Protein AF-K0EL84-F1 (afdb_monomer)

Foldseek 3Di:
DEEEAQADDDPVPPVVVVVVVVVVVPDDPPYHYDYHLQVLVVLVDPADPAEYEYPAPLNSVVVLCVVQVNLVPDACSSVVSLVSNLVSLLPRPYHYHYHYDQDPPDDQDPDSSSNNSNVNSVVSLVSNCVSDPWDWDADPNDTDTPD

Solvent-accessible surface area (backbone atoms only — not comparable to full-atom values): 8626 Å² total; per-residue (Å²): 78,35,40,36,33,18,57,75,88,53,92,85,40,60,69,58,51,52,51,51,50,60,51,58,74,70,52,64,89,80,47,49,76,42,81,36,76,54,56,33,62,60,51,64,41,80,85,67,95,52,43,37,38,39,47,35,51,54,48,29,48,52,53,49,32,59,77,63,70,35,64,84,49,66,89,67,77,55,41,70,61,52,50,47,36,48,53,23,59,63,68,42,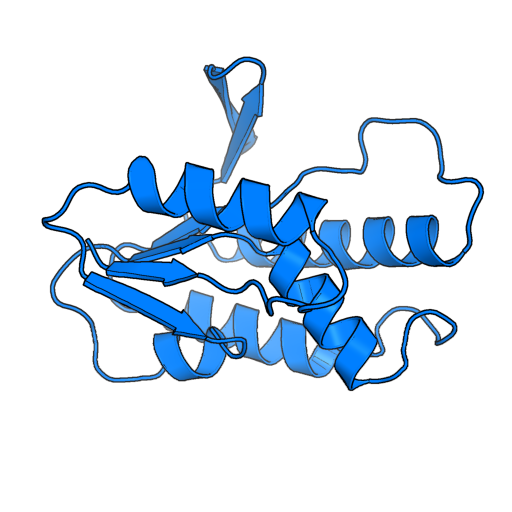93,54,58,73,44,78,42,65,79,86,73,73,92,58,80,82,54,93,46,66,50,52,44,48,49,41,53,53,52,52,52,49,51,52,53,46,43,71,62,41,92,60,38,68,50,70,56,98,86,43,78,43,80,77,82

Nearest PDB structures (foldseek):
  1c9k-assembly1_A  TM=8.591E-01  e=1.422E-11  Salmonella enterica subsp. enterica serovar Typhimurium
  8ykc-assembly1_B  TM=9.120E-01  e=5.690E-11  Methylocapsa palsarum
  1cbu-assembly1_C  TM=7.560E-01  e=3.513E-11  Salmonella enterica subsp. enterica serovar Typhimurium
  8yk8-assembly1_A  TM=8.857E-01  e=1.666E-09  Methylocapsa palsarum
  8yep-assembly1_C-2  TM=7.186E-01  e=1.309E-09  Methylocapsa palsarum

pLDDT: mean 96.24, std 2.75, range [83.75, 98.75]

Structure (mmCIF, N/CA/C/O backbone):
data_AF-K0EL84-F1
#
_entry.id   AF-K0EL84-F1
#
loop_
_atom_site.group_PDB
_atom_site.id
_atom_site.type_symbol
_atom_site.label_atom_id
_atom_site.label_alt_id
_atom_site.label_comp_id
_atom_site.label_asym_id
_atom_site.label_entity_id
_atom_site.label_seq_id
_atom_site.pdbx_PDB_ins_code
_atom_site.Cartn_x
_atom_site.Cartn_y
_atom_site.Cartn_z
_atom_site.occupancy
_atom_site.B_iso_or_equiv
_atom_site.auth_seq_id
_atom_site.auth_comp_id
_atom_site.auth_asym_id
_atom_site.auth_atom_id
_atom_site.pdbx_PDB_model_num
ATOM 1 N N . MET A 1 1 ? -16.471 1.170 10.965 1.00 95.06 1 MET A N 1
ATOM 2 C CA . MET A 1 1 ? -15.202 0.962 10.229 1.00 95.06 1 MET A CA 1
ATOM 3 C C . MET A 1 1 ? -14.468 2.288 10.207 1.00 95.06 1 MET A C 1
ATOM 5 O O . MET A 1 1 ? -15.113 3.295 9.929 1.00 95.06 1 MET A O 1
ATOM 9 N N . ARG A 1 2 ? -13.165 2.296 10.490 1.00 96.62 2 ARG A N 1
ATOM 10 C CA . ARG A 1 2 ? -12.281 3.432 10.215 1.00 96.62 2 ARG A CA 1
ATOM 11 C C . ARG A 1 2 ? -11.566 3.185 8.894 1.00 96.62 2 ARG A C 1
ATOM 13 O O . ARG A 1 2 ? -10.948 2.138 8.741 1.00 96.62 2 ARG A O 1
ATOM 20 N N . TYR A 1 3 ? -11.652 4.128 7.969 1.00 96.12 3 TYR A N 1
ATOM 21 C CA . TYR A 1 3 ? -10.910 4.119 6.714 1.00 96.12 3 TYR A CA 1
ATOM 22 C C . TYR A 1 3 ? -9.735 5.086 6.838 1.00 96.12 3 TYR A C 1
ATOM 24 O O . TYR A 1 3 ? -9.948 6.280 7.038 1.00 96.12 3 TYR A O 1
ATOM 32 N N . LEU A 1 4 ? -8.514 4.574 6.741 1.00 96.81 4 LEU A N 1
ATOM 33 C CA . LEU A 1 4 ? -7.276 5.335 6.801 1.00 96.81 4 LEU A CA 1
ATOM 34 C C . LEU A 1 4 ? -6.698 5.465 5.389 1.00 96.81 4 LEU A C 1
ATOM 36 O O . LEU A 1 4 ? -6.075 4.532 4.888 1.00 96.81 4 LEU A O 1
ATOM 40 N N . ALA A 1 5 ? -6.932 6.623 4.770 1.00 96.75 5 ALA A N 1
ATOM 41 C CA . ALA A 1 5 ? -6.387 6.983 3.467 1.00 96.75 5 ALA A CA 1
ATOM 42 C C . ALA A 1 5 ? -4.941 7.456 3.627 1.00 96.75 5 ALA A C 1
ATOM 44 O O . ALA A 1 5 ? -4.695 8.413 4.366 1.00 96.75 5 ALA A O 1
ATOM 45 N N . THR A 1 6 ? -4.004 6.820 2.935 1.00 96.94 6 THR A N 1
ATOM 46 C CA . THR A 1 6 ? -2.566 7.102 3.096 1.00 96.94 6 THR A CA 1
ATOM 47 C C . THR A 1 6 ? -1.938 7.898 1.957 1.00 96.94 6 THR A C 1
ATOM 49 O O . THR A 1 6 ? -0.801 8.353 2.082 1.00 96.94 6 THR A O 1
ATOM 52 N N . SER A 1 7 ? -2.673 8.098 0.864 1.00 93.88 7 SER A N 1
ATOM 53 C CA . SER A 1 7 ? -2.247 8.920 -0.264 1.00 93.88 7 SER A CA 1
ATOM 54 C C . SER A 1 7 ? -2.005 10.375 0.135 1.00 93.88 7 SER A C 1
ATOM 56 O O . SER A 1 7 ? -2.825 10.963 0.845 1.00 93.88 7 SER A O 1
ATOM 58 N N . VAL A 1 8 ? -0.960 10.987 -0.423 1.00 92.06 8 VAL A N 1
ATOM 59 C CA . VAL A 1 8 ? -0.750 12.441 -0.394 1.00 92.06 8 VAL A CA 1
ATOM 60 C C . VAL A 1 8 ? -1.194 13.014 -1.743 1.00 92.06 8 VAL A C 1
ATOM 62 O O . VAL A 1 8 ? -0.580 12.674 -2.750 1.00 92.06 8 VAL A O 1
ATOM 65 N N . PRO A 1 9 ? -2.260 13.832 -1.807 1.00 90.00 9 PRO A N 1
ATOM 66 C CA . PRO A 1 9 ? -2.685 14.443 -3.062 1.00 90.00 9 PRO A CA 1
ATOM 67 C C . PRO A 1 9 ? -1.644 15.450 -3.564 1.00 90.00 9 PRO A C 1
ATOM 69 O O . PRO A 1 9 ? -1.263 16.355 -2.820 1.00 90.00 9 PRO A O 1
ATOM 72 N N . ASP A 1 10 ? -1.244 15.331 -4.828 1.00 89.19 10 ASP A N 1
ATOM 73 C CA . ASP A 1 10 ? -0.539 16.386 -5.557 1.00 89.19 10 ASP A CA 1
ATOM 74 C C . ASP A 1 10 ? -1.569 17.204 -6.360 1.00 89.19 10 ASP A C 1
ATOM 76 O O . ASP A 1 10 ? -2.238 16.641 -7.229 1.00 89.19 10 ASP A O 1
ATOM 80 N N . PRO A 1 11 ? -1.731 18.517 -6.106 1.00 88.12 11 PRO A N 1
ATOM 81 C CA . PRO A 1 11 ? -2.619 19.372 -6.892 1.00 88.12 11 PRO A CA 1
ATOM 82 C C . PRO A 1 11 ? -2.290 19.419 -8.393 1.00 88.12 11 PRO A C 1
ATOM 84 O O . PRO A 1 11 ? -3.160 19.784 -9.183 1.00 88.12 11 PRO A O 1
ATOM 87 N N . ALA A 1 12 ? -1.056 19.090 -8.787 1.00 93.31 12 ALA A N 1
ATOM 88 C CA . ALA A 1 12 ? -0.646 19.030 -10.186 1.00 93.31 12 ALA A CA 1
ATOM 89 C C . ALA A 1 12 ? -1.075 17.726 -10.888 1.00 93.31 12 ALA A C 1
ATOM 91 O O . ALA A 1 12 ? -1.165 17.704 -12.118 1.00 93.31 12 ALA A O 1
ATOM 92 N N . ASP A 1 13 ? -1.380 16.661 -10.138 1.00 93.62 13 ASP A N 1
ATOM 93 C CA . ASP A 1 13 ? -1.809 15.372 -10.685 1.00 93.62 13 ASP A CA 1
ATOM 94 C C . ASP A 1 13 ? -3.342 15.277 -10.738 1.00 93.62 13 ASP A C 1
ATOM 96 O O . ASP A 1 13 ? -4.018 14.780 -9.830 1.00 93.62 13 ASP A O 1
ATOM 100 N N . LEU A 1 14 ? -3.905 15.777 -11.842 1.00 95.00 14 LEU A N 1
ATOM 101 C CA . LEU A 1 14 ? -5.351 15.767 -12.068 1.00 95.00 14 LEU A CA 1
ATOM 102 C C . LEU A 1 14 ? -5.923 14.343 -12.213 1.00 95.00 14 LEU A C 1
ATOM 104 O O . LEU A 1 14 ? -7.050 14.112 -11.774 1.00 95.00 14 LEU A O 1
ATOM 108 N N . ASP A 1 15 ? -5.167 13.381 -12.766 1.00 95.12 15 ASP A N 1
ATOM 109 C CA . ASP A 1 15 ? -5.625 11.981 -12.867 1.00 95.12 15 ASP A CA 1
ATOM 110 C C . ASP A 1 15 ? -5.760 11.371 -11.471 1.00 95.12 15 ASP A C 1
ATOM 112 O O . ASP A 1 15 ? -6.779 10.753 -11.135 1.00 95.12 15 ASP A O 1
ATOM 116 N N . PHE A 1 16 ? -4.766 11.600 -10.613 1.00 92.62 16 PHE A N 1
ATOM 117 C CA . PHE A 1 16 ? -4.813 11.124 -9.241 1.00 92.62 16 PHE A CA 1
ATOM 118 C C . PHE A 1 16 ? -5.920 11.804 -8.429 1.00 92.62 16 PHE A C 1
ATOM 120 O O . PHE A 1 16 ? -6.653 11.126 -7.701 1.00 92.62 16 PHE A O 1
ATOM 127 N N . ALA A 1 17 ? -6.126 13.111 -8.611 1.00 94.19 17 ALA A N 1
ATOM 128 C CA . ALA A 1 17 ? -7.230 13.836 -7.985 1.00 94.19 17 ALA A CA 1
ATOM 129 C C . ALA A 1 17 ? -8.604 13.253 -8.374 1.00 94.19 17 ALA A C 1
ATOM 131 O O . ALA A 1 17 ? -9.451 13.022 -7.503 1.00 94.19 17 ALA A O 1
ATOM 132 N N . GLU A 1 18 ? -8.822 12.933 -9.655 1.00 94.75 18 GLU A N 1
ATOM 133 C CA . GLU A 1 18 ? -10.051 12.272 -10.112 1.00 94.75 18 GLU A CA 1
ATOM 134 C C . GLU A 1 18 ? -10.236 10.875 -9.504 1.00 94.75 18 GLU A C 1
ATOM 136 O O . GLU A 1 18 ? -11.358 10.480 -9.161 1.00 94.75 18 GLU A O 1
ATOM 141 N N . ARG A 1 19 ? -9.152 10.103 -9.360 1.00 93.12 19 ARG A N 1
ATOM 142 C CA . ARG A 1 19 ? -9.191 8.779 -8.717 1.00 93.12 19 ARG A CA 1
ATOM 143 C C . ARG A 1 19 ? -9.585 8.884 -7.250 1.00 93.12 19 ARG A C 1
ATOM 145 O O . ARG A 1 19 ? -10.436 8.111 -6.804 1.00 93.12 19 ARG A O 1
ATOM 152 N N . ILE A 1 20 ? -9.025 9.851 -6.524 1.00 92.44 20 ILE A N 1
ATOM 153 C CA . ILE A 1 20 ? -9.379 10.121 -5.126 1.00 92.44 20 ILE A CA 1
ATOM 154 C C . ILE A 1 20 ? -10.858 10.504 -5.011 1.00 92.44 20 ILE A C 1
ATOM 156 O O . ILE A 1 20 ? -11.546 9.983 -4.132 1.00 92.44 20 ILE A O 1
ATOM 160 N N . ALA A 1 21 ? -11.374 11.358 -5.902 1.00 92.62 21 ALA A N 1
ATOM 161 C CA . ALA A 1 21 ? -12.786 11.747 -5.909 1.00 92.62 21 ALA A CA 1
ATOM 162 C C . ALA A 1 21 ? -13.714 10.535 -6.114 1.00 92.62 21 ALA A C 1
ATOM 164 O O . ALA A 1 21 ? -14.571 10.262 -5.274 1.00 92.62 21 ALA A O 1
ATOM 165 N N . LYS A 1 22 ? -13.459 9.720 -7.148 1.00 92.44 22 LYS A N 1
ATOM 166 C CA . LYS A 1 22 ? -14.215 8.477 -7.410 1.00 92.44 22 LYS A CA 1
ATOM 167 C C . LYS A 1 22 ? -14.152 7.503 -6.236 1.00 92.44 22 LYS A C 1
ATOM 169 O O . LYS A 1 22 ? -15.113 6.782 -5.975 1.00 92.44 22 LYS A O 1
ATOM 174 N N . HIS A 1 23 ? -13.014 7.438 -5.550 1.00 88.94 23 HIS A N 1
ATOM 175 C CA . HIS A 1 23 ? -12.872 6.605 -4.368 1.00 88.94 23 HIS A CA 1
ATOM 176 C C . HIS A 1 23 ? -13.711 7.161 -3.201 1.00 88.94 23 HIS A C 1
ATOM 178 O O . HIS A 1 23 ? -14.418 6.389 -2.555 1.00 88.94 23 H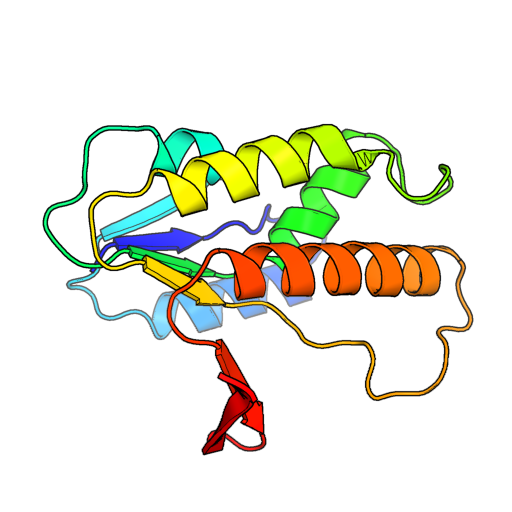IS A O 1
ATOM 184 N N . ARG A 1 24 ? -13.681 8.478 -2.942 1.00 90.12 24 ARG A N 1
ATOM 185 C CA . ARG A 1 24 ? -14.494 9.140 -1.902 1.00 90.12 24 ARG A CA 1
ATOM 186 C C . ARG A 1 24 ? -15.990 8.867 -2.086 1.00 90.12 24 ARG A C 1
ATOM 188 O O . ARG A 1 24 ? -16.637 8.495 -1.111 1.00 90.12 24 ARG A O 1
ATOM 195 N N . ASP A 1 25 ? -16.494 8.933 -3.317 1.00 91.31 25 ASP A N 1
ATOM 196 C CA . ASP A 1 25 ? -17.910 8.689 -3.639 1.00 91.31 25 ASP A CA 1
ATOM 197 C C . ASP A 1 25 ? -18.372 7.246 -3.364 1.00 91.31 25 ASP A C 1
ATOM 199 O O . ASP A 1 25 ? -19.551 6.996 -3.122 1.00 91.31 25 ASP A O 1
ATOM 203 N N . ARG A 1 26 ? -17.453 6.271 -3.389 1.00 89.88 26 ARG A N 1
ATOM 204 C CA . ARG A 1 26 ? -17.759 4.850 -3.134 1.00 89.88 26 ARG A CA 1
ATOM 205 C C . ARG A 1 26 ? -17.805 4.497 -1.648 1.00 89.88 26 ARG A C 1
ATOM 207 O O . ARG A 1 26 ? -18.225 3.390 -1.303 1.00 89.88 26 ARG A O 1
ATOM 214 N N . ARG A 1 27 ? -17.339 5.386 -0.764 1.00 89.00 27 ARG A N 1
ATOM 215 C CA . ARG A 1 27 ? -17.252 5.107 0.675 1.00 89.00 27 ARG A CA 1
ATOM 216 C C . ARG A 1 27 ? -18.653 5.100 1.297 1.00 89.00 27 ARG A C 1
ATOM 218 O O . ARG A 1 27 ? -19.411 6.048 1.102 1.00 89.00 27 ARG A O 1
ATOM 225 N N . PRO A 1 28 ? -19.001 4.092 2.115 1.00 91.81 28 PRO A N 1
ATOM 226 C CA . PRO A 1 28 ? -20.207 4.160 2.927 1.00 91.81 28 PRO A CA 1
ATOM 227 C C . PRO A 1 28 ? -20.153 5.360 3.879 1.00 91.81 28 PRO A C 1
ATOM 229 O O . PRO A 1 28 ? -19.174 5.534 4.603 1.00 91.81 28 PRO A O 1
ATOM 232 N N . GLY A 1 29 ? -21.230 6.148 3.946 1.00 91.00 29 GLY A N 1
ATOM 233 C CA . GLY A 1 29 ? -21.297 7.334 4.816 1.00 91.00 29 GLY A CA 1
ATOM 234 C C . GLY A 1 29 ? -21.173 7.039 6.320 1.00 91.00 29 GLY A C 1
ATOM 235 O O . GLY A 1 29 ? -20.940 7.947 7.108 1.00 91.00 29 GLY A O 1
ATOM 236 N N . SER A 1 30 ? -21.295 5.772 6.731 1.00 93.56 30 SER A N 1
ATOM 237 C CA . SER A 1 30 ? -21.094 5.322 8.115 1.00 93.56 30 SER A CA 1
ATOM 238 C C . SER A 1 30 ? -19.623 5.109 8.497 1.00 93.56 30 SER A C 1
ATOM 240 O O . SER A 1 30 ? -19.330 4.738 9.636 1.00 93.56 30 SER A O 1
ATOM 242 N N . TRP A 1 31 ? -18.684 5.271 7.562 1.00 95.00 31 TRP A N 1
ATOM 243 C CA . TRP A 1 31 ? -17.260 5.087 7.828 1.00 95.00 31 TRP A CA 1
ATOM 244 C C . TRP A 1 31 ? -16.631 6.347 8.419 1.00 95.00 31 TRP A C 1
ATOM 246 O O . TRP A 1 31 ? -16.841 7.456 7.937 1.00 95.00 31 TRP A O 1
ATOM 256 N N . THR A 1 32 ? -15.787 6.167 9.435 1.00 95.25 32 THR A N 1
ATOM 257 C CA . THR A 1 32 ? -14.924 7.238 9.943 1.00 95.25 32 THR A CA 1
ATOM 258 C C . THR A 1 32 ? -13.702 7.342 9.042 1.00 95.25 32 THR A C 1
ATOM 260 O O . THR A 1 32 ? -12.864 6.441 9.038 1.00 95.25 32 THR A O 1
ATOM 263 N N . VAL A 1 33 ? -13.596 8.420 8.271 1.00 95.06 33 VAL A N 1
ATOM 264 C CA . VAL A 1 33 ? -12.466 8.648 7.361 1.00 95.06 33 VAL A CA 1
ATOM 265 C C . VAL A 1 33 ? -11.363 9.420 8.080 1.00 95.06 33 VAL A C 1
ATOM 267 O O . VAL A 1 33 ? -11.619 10.446 8.704 1.00 95.06 33 VAL A O 1
ATOM 270 N N . VAL A 1 34 ? -10.133 8.931 7.964 1.00 95.62 34 VAL A N 1
ATOM 271 C CA . VAL A 1 34 ? -8.908 9.605 8.393 1.00 95.62 34 VAL A CA 1
ATOM 272 C C . VAL A 1 34 ? -7.981 9.665 7.187 1.00 95.62 34 VAL A C 1
ATOM 274 O O . VAL A 1 34 ? -7.649 8.628 6.622 1.00 95.62 34 VAL A O 1
ATOM 277 N N . GLU A 1 35 ? -7.569 10.859 6.779 1.00 94.81 35 GLU A N 1
ATOM 278 C CA . GLU A 1 35 ? -6.568 11.045 5.724 1.00 94.81 35 GLU A CA 1
ATOM 279 C C . GLU A 1 35 ? -5.242 11.409 6.402 1.00 94.81 35 GLU A C 1
ATOM 281 O O . GLU A 1 35 ? -5.167 12.404 7.122 1.00 94.81 35 GLU A O 1
ATOM 286 N N . SER A 1 36 ? -4.217 10.564 6.264 1.00 95.19 36 SER A N 1
ATOM 287 C CA . SER A 1 36 ? -2.919 10.769 6.918 1.00 95.19 36 SER A CA 1
ATOM 288 C C . SER A 1 36 ? -1.789 10.081 6.161 1.00 95.19 36 SER A C 1
ATOM 290 O O . SER A 1 36 ? -1.812 8.869 5.956 1.00 95.19 36 SER A O 1
ATOM 292 N N . ALA A 1 37 ? -0.739 10.845 5.858 1.00 92.62 37 ALA A N 1
ATOM 293 C CA . ALA A 1 37 ? 0.514 10.335 5.298 1.00 92.62 37 ALA A CA 1
ATOM 294 C C . ALA A 1 37 ? 1.365 9.538 6.312 1.00 92.62 37 ALA A C 1
ATOM 296 O O . ALA A 1 37 ? 2.374 8.938 5.940 1.00 92.62 37 ALA A O 1
ATOM 297 N N . ASP A 1 38 ? 0.980 9.542 7.592 1.00 95.44 38 ASP A N 1
ATOM 298 C CA . ASP A 1 38 ? 1.624 8.788 8.669 1.00 95.44 38 ASP A CA 1
ATOM 299 C C . ASP A 1 38 ? 0.619 7.810 9.306 1.00 95.44 38 ASP A C 1
ATOM 301 O O . ASP A 1 38 ? 0.046 8.077 10.373 1.00 95.44 38 ASP A O 1
ATOM 305 N N . PRO A 1 39 ? 0.356 6.664 8.652 1.00 97.50 39 PRO A N 1
ATOM 306 C CA . PRO A 1 39 ? -0.518 5.641 9.198 1.00 97.50 39 PRO A CA 1
ATOM 307 C C . PRO A 1 39 ? 0.025 5.034 10.491 1.00 97.50 39 PRO A C 1
ATOM 309 O O . PRO A 1 39 ? -0.761 4.649 11.354 1.00 97.50 39 PRO A O 1
ATOM 312 N N . ALA A 1 40 ? 1.346 4.979 10.672 1.00 97.69 40 ALA A N 1
ATOM 313 C CA . ALA A 1 40 ? 1.951 4.388 11.858 1.00 97.69 40 ALA A CA 1
ATOM 314 C C . ALA A 1 40 ? 1.565 5.169 13.126 1.00 97.69 40 ALA A C 1
ATOM 316 O O . ALA A 1 40 ? 1.200 4.569 14.138 1.00 97.69 40 ALA A O 1
ATOM 317 N N . THR A 1 41 ? 1.568 6.503 13.066 1.00 97.50 41 THR A N 1
ATOM 318 C CA . THR A 1 41 ? 1.099 7.347 14.175 1.00 97.50 41 THR A CA 1
ATOM 319 C C . THR A 1 41 ? -0.401 7.194 14.425 1.00 97.50 41 THR A C 1
ATOM 321 O O . THR A 1 41 ? -0.812 7.089 15.580 1.00 97.50 41 THR A O 1
ATOM 324 N N . VAL A 1 42 ? -1.223 7.092 13.376 1.00 97.25 42 VAL A N 1
ATOM 325 C CA . VAL A 1 42 ? -2.674 6.869 13.528 1.00 97.25 42 VAL A CA 1
ATOM 326 C C . VAL A 1 42 ? -2.976 5.515 14.180 1.00 97.25 42 VAL A C 1
ATOM 328 O O . VAL A 1 42 ? -3.865 5.423 15.029 1.00 97.25 42 VAL A O 1
ATOM 331 N N . LEU A 1 43 ? -2.240 4.465 13.807 1.00 97.69 43 LEU A N 1
ATOM 332 C CA . LEU A 1 43 ? -2.406 3.117 14.358 1.00 97.69 43 LEU A CA 1
ATOM 333 C C . LEU A 1 43 ? -1.926 3.010 15.814 1.00 97.69 43 LEU A C 1
ATOM 335 O O . LEU A 1 43 ? -2.540 2.277 16.583 1.00 97.69 43 LEU A O 1
ATOM 339 N N . ARG A 1 44 ? -0.887 3.762 16.205 1.00 96.88 44 ARG A N 1
ATOM 340 C CA . ARG A 1 44 ? -0.416 3.864 17.604 1.00 96.88 44 ARG A CA 1
ATOM 341 C C . ARG A 1 44 ? -1.289 4.749 18.497 1.00 96.88 44 ARG A C 1
ATOM 343 O O . ARG A 1 44 ? -1.118 4.732 19.714 1.00 96.88 44 ARG A O 1
ATOM 350 N N . GLY A 1 45 ? -2.162 5.560 17.904 1.00 94.62 45 GLY A N 1
ATOM 351 C CA . GLY A 1 45 ? -3.092 6.410 18.636 1.00 94.62 45 GLY A CA 1
ATOM 352 C C . GLY A 1 45 ? -4.145 5.613 19.419 1.00 94.62 45 GLY A C 1
ATOM 353 O O . GLY A 1 45 ? -4.098 4.382 19.478 1.00 94.62 45 GLY A O 1
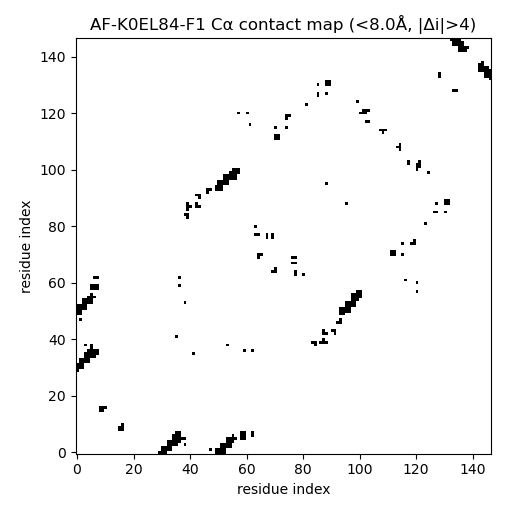ATOM 354 N N . PRO A 1 46 ? -5.136 6.302 20.013 1.00 90.12 46 PRO A N 1
ATOM 355 C CA . PRO A 1 46 ? -6.233 5.646 20.711 1.00 90.12 46 PRO A CA 1
ATOM 356 C C . PRO A 1 46 ? -6.896 4.574 19.842 1.00 90.12 46 PRO A C 1
ATOM 358 O O . PRO A 1 46 ? -7.155 4.786 18.652 1.00 90.12 46 PRO A O 1
ATOM 361 N N . ALA A 1 47 ? -7.180 3.420 20.449 1.00 83.75 47 ALA A N 1
ATOM 362 C CA . ALA A 1 47 ? -7.834 2.324 19.753 1.00 83.75 47 ALA A CA 1
ATOM 363 C C . ALA A 1 47 ? -9.186 2.788 19.190 1.00 83.75 47 ALA A C 1
ATOM 365 O O . ALA A 1 47 ? -10.002 3.375 19.900 1.00 83.75 47 ALA A O 1
ATOM 366 N N . PHE A 1 48 ? -9.428 2.503 17.912 1.00 92.81 48 PHE A N 1
ATOM 367 C CA . PHE A 1 48 ? -10.724 2.744 17.290 1.00 92.81 48 PHE A CA 1
ATOM 368 C C . PHE A 1 48 ? -11.693 1.627 17.677 1.00 92.81 48 PHE A C 1
ATOM 370 O O . PHE A 1 48 ? -11.335 0.447 17.612 1.00 92.81 48 PHE A O 1
ATOM 377 N N . ASP A 1 49 ? -12.916 1.985 18.066 1.00 91.69 49 ASP A N 1
ATOM 378 C CA . ASP A 1 49 ? -13.950 1.001 1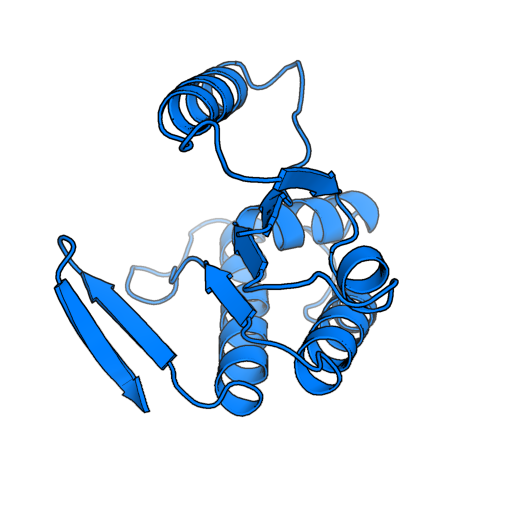8.374 1.00 91.69 49 ASP A CA 1
ATOM 379 C C . ASP A 1 49 ? -14.517 0.415 17.070 1.00 91.69 49 ASP A C 1
ATOM 381 O O . ASP A 1 49 ? -15.391 0.978 16.409 1.00 91.69 49 ASP A O 1
ATOM 385 N N . GLY A 1 50 ? -13.907 -0.682 16.621 1.00 94.44 50 GLY A N 1
ATOM 386 C CA . GLY A 1 50 ? -14.246 -1.385 15.388 1.00 94.44 50 GLY A CA 1
ATOM 387 C C . GLY A 1 50 ? -13.026 -1.740 14.538 1.00 94.44 50 GLY A C 1
ATOM 388 O O . GLY A 1 50 ? -11.877 -1.666 14.972 1.00 94.44 50 GLY A O 1
ATOM 389 N N . ALA A 1 51 ? -13.282 -2.147 13.295 1.00 96.69 51 ALA A N 1
ATOM 390 C CA . ALA A 1 51 ? -12.229 -2.472 12.338 1.00 96.69 51 ALA A CA 1
ATOM 391 C C . ALA A 1 51 ? -11.610 -1.209 11.713 1.00 96.69 51 ALA A C 1
ATOM 393 O O . ALA A 1 51 ? -12.305 -0.209 11.504 1.00 96.69 51 ALA A O 1
ATOM 394 N N . THR A 1 52 ? -10.313 -1.275 11.404 1.00 97.81 52 THR A N 1
ATOM 395 C CA . THR A 1 52 ? -9.582 -0.268 10.618 1.00 97.81 52 THR A CA 1
ATOM 396 C C . THR A 1 52 ? -9.137 -0.860 9.287 1.00 97.81 52 THR A C 1
ATOM 398 O O . THR A 1 52 ? -8.610 -1.967 9.252 1.00 97.81 52 THR A O 1
ATOM 401 N N . LEU A 1 53 ? -9.347 -0.111 8.210 1.00 97.38 53 LEU A N 1
ATOM 402 C CA . LEU A 1 53 ? -8.870 -0.382 6.861 1.00 97.38 53 LEU A CA 1
ATOM 403 C C . LEU A 1 53 ? -7.803 0.659 6.509 1.00 97.38 53 LEU A C 1
ATOM 405 O O . LEU A 1 53 ? -8.091 1.848 6.594 1.00 97.38 53 LEU A O 1
ATOM 409 N N . VAL A 1 54 ? -6.602 0.225 6.135 1.00 98.06 54 VAL A N 1
ATOM 410 C CA . VAL A 1 54 ? -5.516 1.080 5.628 1.00 98.06 54 VAL A CA 1
ATOM 411 C C . VAL A 1 54 ? -5.449 0.917 4.116 1.00 98.06 54 VAL A C 1
ATOM 413 O O . VAL A 1 54 ? -5.291 -0.209 3.646 1.00 98.06 54 VAL A O 1
ATOM 416 N N . ASP A 1 55 ? -5.594 2.012 3.372 1.00 96.12 55 ASP A N 1
ATOM 417 C CA . ASP A 1 55 ? -5.732 1.987 1.912 1.00 96.12 55 ASP A CA 1
ATOM 418 C C . ASP A 1 55 ? -5.096 3.253 1.277 1.00 96.12 55 ASP A C 1
ATOM 420 O O . ASP A 1 55 ? -5.582 4.366 1.502 1.00 96.12 55 ASP A O 1
ATOM 424 N N . ASP A 1 56 ? -3.990 3.166 0.527 1.00 95.81 56 ASP A N 1
ATOM 425 C CA . ASP A 1 56 ? -3.180 1.977 0.206 1.00 95.81 56 ASP A CA 1
ATOM 426 C C . ASP A 1 56 ? -1.686 2.128 0.553 1.00 95.81 56 ASP A C 1
ATOM 428 O O . ASP A 1 56 ? -1.105 3.217 0.579 1.00 95.81 56 ASP A O 1
ATOM 432 N N . ILE A 1 57 ? -1.025 0.995 0.801 1.00 98.31 57 ILE A N 1
ATOM 433 C CA . ILE A 1 57 ? 0.406 0.957 1.143 1.00 98.31 57 ILE A CA 1
ATOM 434 C C . ILE A 1 57 ? 1.307 1.421 -0.012 1.00 98.31 57 ILE A C 1
ATOM 436 O O . ILE A 1 57 ? 2.398 1.930 0.240 1.00 98.31 57 ILE A O 1
ATOM 440 N N . GLY A 1 58 ? 0.874 1.293 -1.266 1.00 97.75 58 GLY A N 1
ATOM 441 C CA . GLY A 1 58 ? 1.639 1.739 -2.426 1.00 97.75 58 GLY A CA 1
ATOM 442 C C . GLY A 1 58 ? 1.775 3.257 -2.475 1.00 97.75 58 GLY A C 1
ATOM 443 O O . GLY A 1 58 ? 2.895 3.762 -2.531 1.00 97.75 58 GLY A O 1
ATOM 444 N N . THR A 1 59 ? 0.664 3.994 -2.387 1.00 95.75 59 THR A N 1
ATOM 445 C CA . THR A 1 59 ? 0.699 5.470 -2.352 1.00 95.75 59 THR A CA 1
ATOM 446 C C . THR A 1 59 ? 1.392 6.001 -1.101 1.00 95.75 59 THR A C 1
ATOM 448 O O . THR A 1 59 ? 2.129 6.986 -1.176 1.00 95.75 59 THR A O 1
ATOM 451 N N . TRP A 1 60 ? 1.236 5.313 0.034 1.00 98.00 60 TRP A N 1
ATOM 452 C CA . TRP A 1 60 ? 2.010 5.605 1.239 1.00 98.00 60 TRP A CA 1
ATOM 453 C C . TRP A 1 60 ? 3.520 5.491 0.992 1.00 98.00 60 TRP A C 1
ATOM 455 O O . TRP A 1 60 ? 4.275 6.404 1.332 1.00 98.00 60 TRP A O 1
ATOM 465 N N . LEU A 1 61 ? 3.962 4.376 0.402 1.00 98.38 61 LEU A N 1
ATOM 466 C CA . LEU A 1 61 ? 5.375 4.105 0.160 1.00 98.38 61 LEU A CA 1
ATOM 467 C C . LEU A 1 61 ? 5.973 5.121 -0.816 1.00 98.38 61 LEU A C 1
ATOM 469 O O . LEU A 1 61 ? 7.050 5.641 -0.540 1.00 98.38 61 LEU A O 1
ATOM 473 N N . THR A 1 62 ? 5.258 5.466 -1.892 1.00 96.94 62 THR A N 1
ATOM 474 C CA . THR A 1 62 ? 5.619 6.566 -2.803 1.00 96.94 62 THR A CA 1
ATOM 475 C C . THR A 1 62 ? 5.887 7.849 -2.018 1.00 96.94 62 THR A C 1
ATOM 477 O O . THR A 1 62 ? 6.992 8.382 -2.083 1.00 96.94 62 THR A O 1
ATOM 480 N N . ALA A 1 63 ? 4.949 8.263 -1.158 1.00 96.56 63 ALA A N 1
ATOM 481 C CA . ALA A 1 63 ? 5.101 9.471 -0.349 1.00 96.56 63 ALA A CA 1
ATOM 482 C C . ALA A 1 63 ? 6.276 9.401 0.646 1.00 96.56 63 ALA A C 1
ATOM 484 O O . ALA A 1 63 ? 6.836 10.434 1.013 1.00 96.56 63 ALA A O 1
ATOM 485 N N . ARG A 1 64 ? 6.661 8.206 1.122 1.00 98.00 64 ARG A N 1
ATOM 486 C CA . ARG A 1 64 ? 7.864 8.025 1.958 1.00 98.00 64 ARG A CA 1
ATOM 487 C C . ARG A 1 64 ? 9.153 8.129 1.149 1.00 98.00 64 ARG A C 1
ATOM 489 O O . ARG A 1 64 ? 10.121 8.698 1.649 1.00 98.00 64 ARG A O 1
ATOM 496 N N . ILE A 1 65 ? 9.171 7.599 -0.073 1.00 98.06 65 ILE A N 1
ATOM 497 C CA . ILE A 1 65 ? 10.319 7.717 -0.978 1.00 98.06 65 ILE A CA 1
ATOM 498 C C . ILE A 1 65 ? 10.507 9.186 -1.387 1.00 98.06 65 ILE A C 1
ATOM 500 O O . ILE A 1 65 ? 11.627 9.685 -1.290 1.00 98.06 65 ILE A O 1
ATOM 504 N N . ASP A 1 66 ? 9.426 9.892 -1.735 1.00 96.50 66 ASP A N 1
ATOM 505 C CA . ASP A 1 66 ? 9.437 11.332 -2.037 1.00 96.50 66 ASP A CA 1
ATOM 506 C C . ASP A 1 66 ? 9.968 12.155 -0.861 1.00 96.50 66 ASP A C 1
ATOM 508 O O . ASP A 1 66 ? 10.900 12.942 -1.011 1.00 96.50 66 ASP A O 1
ATOM 512 N N . ALA A 1 67 ? 9.427 11.934 0.343 1.00 96.31 67 ALA A N 1
ATOM 513 C CA . ALA A 1 67 ? 9.820 12.676 1.543 1.00 96.31 67 ALA A CA 1
ATOM 514 C C . ALA A 1 67 ? 11.302 12.496 1.923 1.00 96.31 67 ALA A C 1
ATOM 516 O O . ALA A 1 67 ? 11.847 13.309 2.670 1.00 96.31 67 ALA A O 1
ATOM 517 N N . ARG A 1 68 ? 11.947 11.429 1.438 1.00 97.38 68 ARG A N 1
ATOM 518 C CA . ARG A 1 68 ? 13.373 11.147 1.644 1.00 97.38 68 ARG A CA 1
ATOM 519 C C . ARG A 1 68 ? 14.251 11.464 0.436 1.00 97.38 68 ARG A C 1
ATOM 521 O O . ARG A 1 68 ? 15.445 11.190 0.517 1.00 97.38 68 ARG A O 1
ATOM 528 N N . ASP A 1 69 ? 13.682 11.969 -0.660 1.00 97.75 69 ASP A N 1
ATOM 529 C CA . ASP A 1 69 ? 14.372 12.120 -1.949 1.00 97.75 69 ASP A CA 1
ATOM 530 C C . ASP A 1 69 ? 15.099 10.820 -2.367 1.00 97.75 69 ASP A C 1
ATOM 532 O O . ASP A 1 69 ? 16.271 10.779 -2.746 1.00 97.75 69 ASP A O 1
ATOM 536 N N . ALA A 1 70 ? 14.409 9.688 -2.186 1.00 98.12 70 ALA A N 1
ATOM 537 C CA . ALA A 1 70 ? 15.033 8.369 -2.185 1.00 98.12 70 ALA A CA 1
ATOM 538 C C . ALA A 1 70 ? 14.881 7.592 -3.502 1.00 98.12 70 ALA A C 1
ATOM 540 O O . ALA A 1 70 ? 15.349 6.457 -3.583 1.00 98.12 70 ALA A O 1
ATOM 541 N N . TRP A 1 71 ? 14.293 8.181 -4.548 1.00 98.38 71 TRP A N 1
ATOM 542 C CA . TRP A 1 71 ? 14.071 7.502 -5.835 1.00 98.38 71 TRP A CA 1
ATOM 543 C C . TRP A 1 71 ? 15.355 7.033 -6.523 1.00 98.38 71 TRP A C 1
ATOM 545 O O . TRP A 1 71 ? 15.356 6.023 -7.228 1.00 98.38 71 TRP A O 1
ATOM 555 N N . GLU A 1 72 ? 16.457 7.737 -6.271 1.00 97.44 72 GLU A N 1
ATOM 556 C CA . GLU A 1 72 ? 17.786 7.401 -6.782 1.00 97.44 72 GLU A CA 1
ATOM 557 C C . GLU A 1 72 ? 18.731 6.867 -5.697 1.00 97.44 72 GLU A C 1
ATOM 559 O O . GLU A 1 72 ? 19.868 6.484 -5.989 1.00 97.44 72 GLU A O 1
ATOM 564 N N . SER A 1 73 ? 18.249 6.744 -4.461 1.00 96.81 73 SER A N 1
ATOM 565 C CA . SER A 1 73 ? 19.02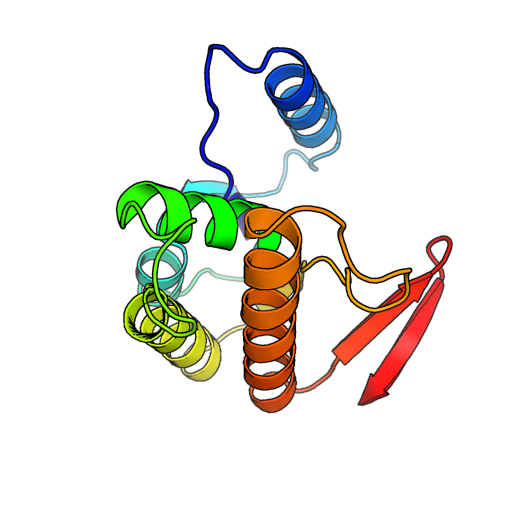0 6.239 -3.325 1.00 96.81 73 SER A CA 1
ATOM 566 C C . SER A 1 73 ? 19.154 4.702 -3.332 1.00 96.81 73 SER A C 1
ATOM 568 O O . SER A 1 73 ? 18.488 3.999 -4.107 1.00 96.81 73 SE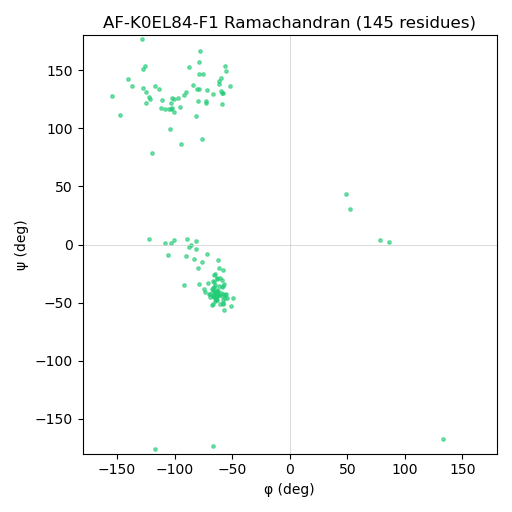R A O 1
ATOM 570 N N . PRO A 1 74 ? 20.059 4.130 -2.514 1.00 97.69 74 PRO A N 1
ATOM 571 C CA . PRO A 1 74 ? 20.115 2.688 -2.297 1.00 97.69 74 PRO A CA 1
ATOM 572 C C . PRO A 1 74 ? 18.783 2.116 -1.789 1.00 97.69 74 PRO A C 1
ATOM 574 O O . PRO A 1 74 ? 18.006 2.795 -1.120 1.00 97.69 74 PRO A O 1
ATOM 577 N N . ARG A 1 75 ? 18.541 0.833 -2.073 1.00 97.81 75 ARG A N 1
ATOM 578 C CA . ARG A 1 75 ? 17.409 0.107 -1.480 1.00 97.81 75 ARG A CA 1
ATOM 579 C C . ARG A 1 75 ? 17.535 0.095 0.043 1.00 97.81 75 ARG A C 1
ATOM 581 O O . ARG A 1 75 ? 18.643 -0.017 0.567 1.00 97.81 75 ARG A O 1
ATOM 588 N N . GLY A 1 76 ? 16.412 0.190 0.737 1.00 97.88 76 GLY A N 1
ATOM 589 C CA . GLY A 1 76 ? 16.328 0.243 2.188 1.00 97.88 76 GLY A CA 1
ATOM 590 C C . GLY A 1 76 ? 16.466 1.647 2.784 1.00 97.88 76 GLY A C 1
ATOM 591 O O . GLY A 1 76 ? 16.380 1.773 4.004 1.00 97.88 76 GLY A O 1
ATOM 592 N N . THR A 1 77 ? 16.602 2.716 1.988 1.00 98.44 77 THR A N 1
ATOM 593 C CA . THR A 1 77 ? 16.610 4.101 2.511 1.00 98.44 77 THR A CA 1
ATOM 594 C C . THR A 1 77 ? 15.323 4.457 3.272 1.00 98.44 77 THR A C 1
ATOM 596 O O . THR A 1 77 ? 15.368 5.222 4.235 1.00 98.44 77 THR A O 1
ATOM 599 N N . VAL A 1 78 ? 14.185 3.866 2.893 1.00 98.12 78 VAL A N 1
ATOM 600 C CA . VAL A 1 78 ? 12.882 4.020 3.574 1.00 98.12 78 VAL A CA 1
ATOM 601 C C . VAL A 1 78 ? 12.642 2.989 4.688 1.00 98.12 78 VAL A C 1
ATOM 603 O O . VAL A 1 78 ? 11.571 2.986 5.295 1.00 98.12 78 VAL A O 1
ATOM 606 N N . THR A 1 79 ? 13.629 2.137 5.008 1.00 98.50 79 THR A N 1
ATOM 607 C CA . THR A 1 79 ? 13.503 1.097 6.049 1.00 98.50 79 THR A CA 1
ATOM 608 C C . THR A 1 79 ? 12.951 1.645 7.369 1.00 98.50 79 THR A C 1
ATOM 610 O O . THR A 1 79 ? 11.994 1.053 7.864 1.00 98.50 79 THR A O 1
ATOM 613 N N . PRO A 1 80 ? 13.418 2.794 7.906 1.00 98.38 80 PRO A N 1
ATOM 614 C CA . PRO A 1 80 ? 12.883 3.315 9.164 1.00 98.38 80 PRO A CA 1
ATOM 615 C C . PRO A 1 80 ? 11.370 3.601 9.136 1.00 98.38 80 PRO A C 1
ATOM 617 O O . PRO A 1 80 ? 10.688 3.354 10.130 1.00 98.38 80 PRO A O 1
ATOM 620 N N . ASP A 1 81 ? 10.818 4.077 8.012 1.00 98.38 81 ASP A N 1
ATOM 621 C CA . ASP A 1 81 ? 9.367 4.285 7.874 1.00 98.38 81 ASP A CA 1
ATOM 622 C C . ASP A 1 81 ? 8.626 2.950 7.817 1.00 98.38 81 ASP A C 1
ATOM 624 O O . ASP A 1 81 ? 7.592 2.776 8.464 1.00 98.38 81 ASP A O 1
ATOM 628 N N . THR A 1 82 ? 9.168 1.985 7.067 1.00 98.56 82 THR A N 1
ATOM 629 C CA . THR A 1 82 ? 8.580 0.642 6.972 1.00 98.56 82 THR A CA 1
ATOM 630 C C . THR A 1 82 ? 8.630 -0.106 8.303 1.00 98.56 82 THR A C 1
ATOM 632 O O . THR A 1 82 ? 7.663 -0.776 8.655 1.00 98.56 82 THR A O 1
ATOM 635 N N . ASP A 1 83 ? 9.695 0.064 9.089 1.00 98.62 83 ASP A N 1
ATOM 636 C CA . ASP A 1 83 ? 9.832 -0.492 10.435 1.00 98.62 83 ASP A CA 1
ATOM 637 C C . ASP A 1 83 ? 8.780 0.092 11.374 1.00 98.62 83 ASP A C 1
ATOM 639 O O . ASP A 1 83 ? 8.098 -0.652 12.081 1.00 98.62 83 ASP A O 1
ATOM 643 N N . ALA A 1 84 ? 8.599 1.415 11.341 1.00 98.50 84 ALA A N 1
ATOM 644 C CA . ALA A 1 84 ? 7.598 2.094 12.151 1.00 98.50 84 ALA A CA 1
ATOM 645 C C . ALA A 1 84 ? 6.172 1.637 11.809 1.00 98.50 84 ALA A C 1
ATOM 647 O O . ALA A 1 84 ? 5.355 1.461 12.718 1.00 98.50 84 ALA A O 1
ATOM 648 N N . LEU A 1 85 ? 5.872 1.430 10.521 1.00 98.62 85 LEU A N 1
ATOM 649 C CA . LEU A 1 85 ? 4.584 0.906 10.077 1.00 98.62 85 LEU A CA 1
ATOM 650 C C . LEU A 1 85 ? 4.381 -0.544 10.527 1.00 98.62 85 LEU A C 1
ATOM 652 O O . LEU A 1 85 ? 3.359 -0.843 11.139 1.00 98.62 85 LEU A O 1
ATOM 656 N N . VAL A 1 86 ? 5.346 -1.433 10.274 1.00 98.75 86 VAL A N 1
ATOM 657 C CA . VAL A 1 86 ? 5.257 -2.852 10.660 1.00 98.75 86 VAL A CA 1
ATOM 658 C C . VAL A 1 86 ? 5.099 -2.999 12.176 1.00 98.75 86 VAL A C 1
ATOM 660 O O . VAL A 1 86 ? 4.256 -3.771 12.627 1.00 98.75 86 VAL A O 1
ATOM 663 N N . ALA A 1 87 ? 5.829 -2.214 12.973 1.00 98.62 87 ALA A N 1
ATOM 664 C CA . ALA A 1 87 ? 5.680 -2.206 14.427 1.00 98.62 87 ALA A CA 1
ATOM 665 C C . ALA A 1 87 ? 4.283 -1.736 14.871 1.00 98.62 87 ALA A C 1
ATOM 667 O O . ALA A 1 87 ? 3.694 -2.318 15.781 1.00 98.62 87 ALA A O 1
ATOM 668 N N . ALA A 1 88 ? 3.728 -0.708 14.219 1.00 98.31 88 ALA A N 1
ATOM 669 C CA . ALA A 1 88 ? 2.380 -0.227 14.516 1.00 98.31 88 ALA A CA 1
ATOM 670 C C . ALA A 1 88 ? 1.299 -1.254 14.138 1.00 98.31 88 ALA A C 1
ATOM 672 O O . ALA A 1 88 ? 0.327 -1.407 14.871 1.00 98.31 88 ALA A O 1
ATOM 673 N N . VAL A 1 89 ? 1.487 -1.975 13.028 1.00 98.25 89 VAL A N 1
ATOM 674 C CA . VAL A 1 89 ? 0.617 -3.079 12.596 1.00 98.25 89 VAL A CA 1
ATOM 675 C C . VAL A 1 89 ? 0.663 -4.229 13.603 1.00 98.25 89 VAL A C 1
ATOM 677 O O . VAL A 1 89 ? -0.388 -4.686 14.038 1.00 98.25 89 VAL A O 1
ATOM 680 N N . ALA A 1 90 ? 1.859 -4.647 14.030 1.00 98.12 90 ALA A N 1
ATOM 681 C CA . ALA A 1 90 ? 2.044 -5.736 14.992 1.00 98.12 90 ALA A CA 1
ATOM 682 C C . ALA A 1 90 ? 1.411 -5.448 16.362 1.00 98.12 90 ALA A C 1
ATOM 684 O O . ALA A 1 90 ? 0.906 -6.352 17.021 1.00 98.12 90 ALA A O 1
ATOM 685 N N . ALA A 1 91 ? 1.443 -4.187 16.798 1.00 97.31 91 ALA A N 1
ATOM 686 C CA . ALA A 1 91 ? 0.893 -3.766 18.082 1.00 97.31 91 ALA A CA 1
ATOM 687 C C . ALA A 1 91 ? -0.604 -3.409 18.028 1.00 97.31 91 ALA A C 1
ATOM 689 O O . ALA A 1 91 ? -1.179 -3.038 19.055 1.00 97.31 91 ALA A O 1
ATOM 690 N N . TYR A 1 92 ? -1.243 -3.459 16.854 1.00 97.31 92 TYR A N 1
ATOM 691 C CA . TYR A 1 92 ? -2.600 -2.951 16.697 1.00 97.31 92 TYR A CA 1
ATOM 692 C C . TYR A 1 92 ? -3.636 -3.880 17.368 1.00 97.31 92 TYR A C 1
ATOM 694 O O . TYR A 1 92 ? -3.750 -5.046 16.996 1.00 97.31 92 TYR A O 1
ATOM 702 N N . PRO A 1 93 ? -4.448 -3.394 18.329 1.00 95.44 93 PRO A N 1
ATOM 703 C CA . PRO A 1 93 ? -5.217 -4.271 19.222 1.00 95.44 93 PRO A CA 1
ATOM 704 C C . PRO A 1 93 ? -6.578 -4.727 18.670 1.00 95.44 93 PRO A C 1
ATOM 706 O O . PRO A 1 93 ? -7.337 -5.402 19.366 1.00 95.44 93 PRO A O 1
ATOM 709 N N . ARG A 1 94 ? -6.960 -4.296 17.464 1.00 96.19 94 ARG A N 1
ATOM 710 C CA . ARG A 1 94 ? -8.285 -4.544 16.867 1.00 96.19 94 ARG A CA 1
ATOM 711 C C . ARG A 1 94 ? -8.135 -5.139 15.472 1.00 96.19 94 ARG A C 1
ATOM 713 O O . ARG A 1 94 ? -7.037 -5.237 14.942 1.00 96.19 94 ARG A O 1
ATOM 720 N N . ARG A 1 95 ? -9.257 -5.480 14.834 1.00 97.19 95 ARG A N 1
ATOM 721 C CA . ARG A 1 95 ? -9.247 -5.949 13.445 1.00 97.19 95 ARG A CA 1
ATOM 722 C C . ARG A 1 95 ? -8.641 -4.885 12.526 1.00 97.19 95 ARG A C 1
ATOM 724 O O . ARG A 1 95 ? -9.171 -3.774 12.430 1.00 97.19 95 ARG A O 1
ATOM 731 N N . LEU A 1 96 ? -7.571 -5.261 11.838 1.00 98.12 96 LEU A N 1
ATOM 732 C CA . LEU A 1 96 ? -6.884 -4.446 10.848 1.00 98.12 96 LEU A CA 1
ATOM 733 C C . LEU A 1 96 ? -6.976 -5.121 9.485 1.00 98.12 96 LEU A C 1
ATOM 735 O O . LEU A 1 96 ? -6.822 -6.333 9.369 1.00 98.12 96 LEU A O 1
ATOM 739 N N . ILE A 1 97 ? -7.253 -4.328 8.462 1.00 98.19 97 ILE A N 1
ATOM 740 C CA . ILE A 1 97 ? -7.238 -4.743 7.065 1.00 98.19 97 ILE A CA 1
ATOM 741 C C . ILE A 1 97 ? -6.291 -3.786 6.357 1.00 98.19 97 ILE A C 1
ATOM 743 O O . ILE A 1 97 ? -6.392 -2.573 6.538 1.00 98.19 97 ILE A O 1
ATOM 747 N N . ILE A 1 98 ? -5.363 -4.325 5.579 1.00 98.56 98 ILE A N 1
ATOM 748 C CA . ILE A 1 98 ? -4.357 -3.543 4.866 1.00 98.56 98 ILE A CA 1
ATOM 749 C C . ILE A 1 98 ? -4.508 -3.844 3.381 1.00 98.56 98 ILE A C 1
ATOM 751 O O . ILE A 1 98 ? -4.470 -5.005 2.978 1.00 98.56 98 ILE A O 1
ATOM 755 N N . VAL A 1 99 ? -4.686 -2.799 2.581 1.00 98.00 99 VAL A N 1
ATOM 756 C CA . VAL A 1 99 ? -4.722 -2.881 1.122 1.00 98.00 99 VAL A CA 1
ATOM 757 C C . VAL A 1 99 ? -3.370 -2.435 0.590 1.00 98.00 99 VAL A C 1
ATOM 759 O O . VAL A 1 99 ? -2.876 -1.354 0.907 1.00 98.00 99 VAL A O 1
ATOM 762 N N . THR A 1 100 ? -2.752 -3.296 -0.208 1.00 98.56 100 THR A N 1
ATOM 763 C CA . THR A 1 100 ? -1.444 -3.052 -0.810 1.00 98.56 100 THR A CA 1
ATOM 764 C C . THR A 1 100 ? -1.424 -3.569 -2.247 1.00 98.56 100 THR A C 1
ATOM 766 O O . THR A 1 100 ? -2.043 -4.605 -2.520 1.00 98.56 100 THR A O 1
ATOM 769 N N . PRO A 1 101 ? -0.758 -2.875 -3.186 1.00 97.81 101 PRO A N 1
ATOM 770 C CA . PRO A 1 101 ? -0.597 -3.379 -4.539 1.00 97.81 101 PRO A CA 1
ATOM 771 C C . PRO A 1 101 ? 0.448 -4.503 -4.608 1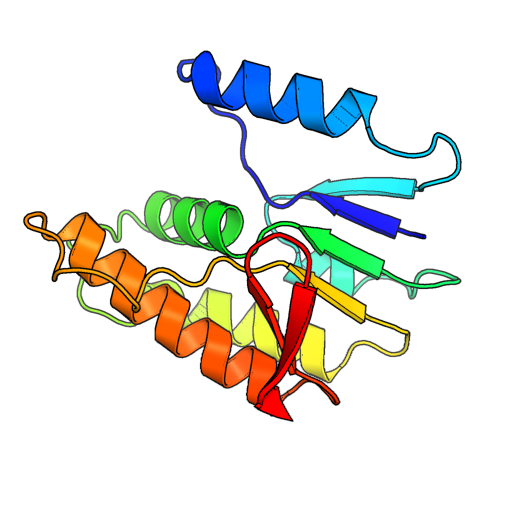.00 97.81 101 PRO A C 1
ATOM 773 O O . PRO A 1 101 ? 1.475 -4.479 -3.928 1.00 97.81 101 PRO A O 1
ATOM 776 N N . GLU A 1 102 ? 0.212 -5.455 -5.509 1.00 97.38 102 GLU A N 1
ATOM 777 C CA . GLU A 1 102 ? 1.203 -6.436 -5.956 1.00 97.38 102 GLU A CA 1
ATOM 778 C C . GLU A 1 102 ? 1.692 -6.043 -7.358 1.00 97.38 102 GLU A C 1
ATOM 780 O O . GLU A 1 102 ? 0.909 -6.003 -8.307 1.00 97.38 102 GLU A O 1
ATOM 785 N N . VAL A 1 103 ? 2.983 -5.719 -7.491 1.00 96.06 103 VAL A N 1
ATOM 786 C CA . VAL A 1 103 ? 3.578 -5.157 -8.728 1.00 96.06 103 VAL A CA 1
ATOM 787 C C . VAL A 1 103 ? 4.730 -6.003 -9.292 1.00 96.06 103 VAL A C 1
ATOM 789 O O . VAL A 1 103 ? 5.401 -5.603 -10.254 1.00 96.06 103 VAL A O 1
ATOM 792 N N . GLY A 1 104 ? 4.991 -7.165 -8.689 1.00 94.56 104 GLY A N 1
ATOM 793 C CA . GLY A 1 104 ? 6.083 -8.079 -9.018 1.00 94.56 104 GLY A CA 1
ATOM 794 C C . GLY A 1 104 ? 5.744 -9.135 -10.073 1.00 94.56 104 GLY A C 1
ATOM 795 O O . GLY A 1 104 ? 6.652 -9.782 -10.582 1.00 94.56 104 GLY A O 1
ATOM 796 N N . MET A 1 105 ? 4.472 -9.284 -10.459 1.00 93.81 105 MET A N 1
ATOM 797 C CA . MET A 1 105 ? 4.012 -10.340 -11.382 1.00 93.81 105 MET A CA 1
ATOM 798 C C . MET A 1 105 ? 4.225 -10.044 -12.881 1.00 93.81 105 MET A C 1
ATOM 800 O O . MET A 1 105 ? 3.810 -10.828 -13.731 1.00 93.81 105 MET A O 1
ATOM 804 N N . GLY A 1 106 ? 4.846 -8.9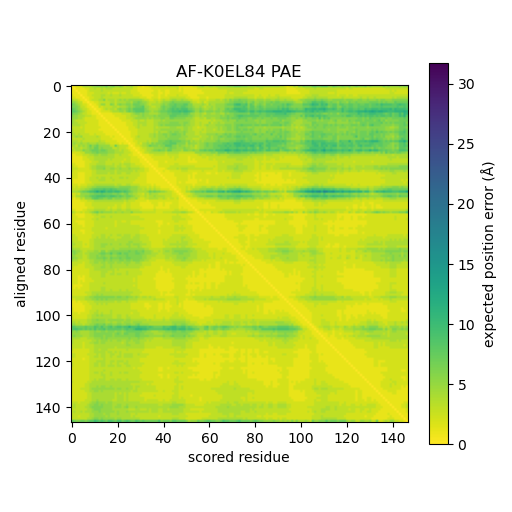13 -13.227 1.00 91.88 106 GLY A N 1
ATOM 805 C CA . GLY A 1 106 ? 5.085 -8.488 -14.611 1.00 91.88 106 GLY A CA 1
ATOM 806 C C . GLY A 1 106 ? 6.566 -8.369 -14.981 1.00 91.88 106 GLY A C 1
ATOM 807 O O . GLY A 1 106 ? 7.468 -8.612 -14.174 1.00 91.88 106 GLY A O 1
ATOM 808 N N . VAL A 1 107 ? 6.828 -7.910 -16.209 1.00 95.06 107 VAL A N 1
ATOM 809 C CA . VAL A 1 107 ? 8.190 -7.641 -16.710 1.00 95.06 107 VAL A CA 1
ATOM 810 C C . VAL A 1 107 ? 8.952 -6.675 -15.806 1.00 95.06 107 VAL A C 1
ATOM 812 O O . VAL A 1 107 ? 8.351 -5.809 -15.171 1.00 95.06 107 VAL A O 1
ATOM 815 N N . VAL A 1 108 ? 10.276 -6.812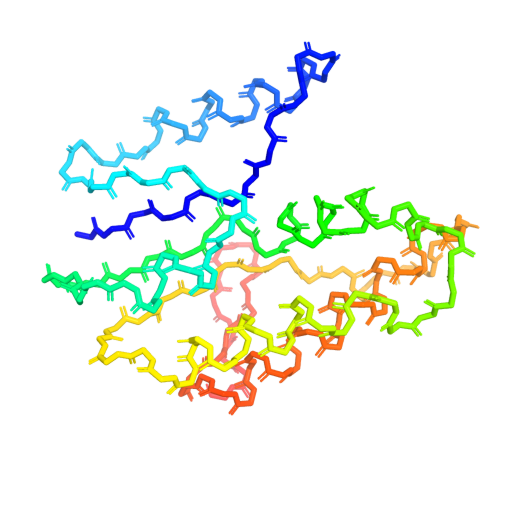 -15.735 1.00 95.44 108 VAL A N 1
ATOM 816 C CA . VAL A 1 108 ? 11.133 -5.901 -14.960 1.00 95.44 108 VAL A CA 1
ATOM 817 C C . VAL A 1 108 ? 10.971 -4.461 -15.474 1.00 95.44 108 VAL A C 1
ATOM 819 O O . VAL A 1 108 ? 11.076 -4.255 -16.684 1.00 95.44 108 VAL A O 1
ATOM 822 N N . PRO A 1 109 ? 10.735 -3.455 -14.604 1.00 96.88 109 PRO A N 1
ATOM 823 C CA . PRO A 1 109 ? 10.564 -2.077 -15.041 1.00 96.88 109 PRO A CA 1
ATOM 824 C C . PRO A 1 109 ? 11.819 -1.556 -15.742 1.00 96.88 109 PRO A C 1
ATOM 826 O O . PRO A 1 109 ? 12.944 -1.773 -15.278 1.00 96.88 109 PRO A O 1
ATOM 829 N N . ALA A 1 110 ? 11.627 -0.828 -16.842 1.00 97.50 110 ALA A N 1
ATOM 830 C CA . ALA A 1 110 ? 12.722 -0.220 -17.597 1.00 97.50 110 ALA A CA 1
ATOM 831 C C . ALA A 1 110 ? 13.433 0.888 -16.796 1.00 97.50 110 ALA A C 1
ATOM 833 O O . ALA A 1 110 ? 14.648 1.065 -16.911 1.00 97.50 110 ALA A O 1
ATOM 834 N N . THR A 1 111 ? 12.703 1.587 -15.924 1.00 97.50 111 THR A N 1
ATOM 835 C CA . THR A 1 111 ? 13.224 2.688 -15.107 1.00 97.50 111 THR A CA 1
ATOM 836 C C . THR A 1 111 ? 13.824 2.204 -13.790 1.00 97.50 111 THR A C 1
ATOM 838 O O . THR A 1 111 ? 13.438 1.172 -13.234 1.00 97.50 111 THR A O 1
ATOM 841 N N . ARG A 1 112 ? 14.785 2.973 -13.268 1.00 96.94 112 ARG A N 1
ATOM 842 C CA . ARG A 1 112 ? 15.369 2.735 -11.945 1.00 96.94 112 ARG A CA 1
ATOM 843 C C . ARG A 1 112 ? 14.333 2.891 -10.834 1.00 96.94 112 ARG A C 1
ATOM 845 O O . ARG A 1 112 ? 14.222 1.979 -10.020 1.00 96.94 112 ARG A O 1
ATOM 852 N N . SER A 1 113 ? 13.550 3.967 -10.861 1.00 97.44 113 SER A N 1
ATOM 853 C CA . SER A 1 113 ? 12.459 4.220 -9.913 1.00 97.44 113 SER A CA 1
ATOM 854 C C . SER A 1 113 ? 11.444 3.076 -9.868 1.00 97.44 113 SER A C 1
ATOM 856 O O . SER A 1 113 ? 11.067 2.630 -8.789 1.00 97.44 113 SER A O 1
ATOM 858 N N . GLY A 1 114 ? 11.069 2.521 -11.025 1.00 97.50 114 GLY A N 1
ATOM 859 C CA . GLY A 1 114 ? 10.154 1.382 -11.093 1.00 97.50 114 GLY A CA 1
ATOM 860 C C . GLY A 1 114 ? 10.733 0.117 -10.453 1.00 97.50 114 GLY A C 1
ATOM 861 O O . GLY A 1 114 ? 10.028 -0.583 -9.727 1.00 97.50 114 GLY A O 1
ATOM 862 N N . ARG A 1 115 ? 12.023 -0.173 -10.684 1.00 98.00 115 ARG A N 1
ATOM 863 C CA . ARG A 1 115 ? 12.717 -1.298 -10.029 1.00 98.00 115 ARG A CA 1
ATOM 864 C C . ARG A 1 115 ? 12.839 -1.085 -8.522 1.00 98.00 115 ARG A C 1
ATOM 866 O O . ARG A 1 115 ? 12.572 -2.014 -7.772 1.00 98.00 115 ARG A O 1
ATOM 873 N N . LEU A 1 116 ? 13.200 0.126 -8.095 1.00 98.44 116 LEU A N 1
ATOM 874 C CA . LEU A 1 116 ? 13.263 0.493 -6.681 1.00 98.44 116 LEU A CA 1
ATOM 875 C C . LEU A 1 116 ? 11.906 0.262 -6.009 1.00 98.44 116 LEU A C 1
ATOM 877 O O . LEU A 1 116 ? 11.832 -0.518 -5.068 1.00 98.44 116 LEU A O 1
ATOM 881 N N . PHE A 1 117 ? 10.835 0.866 -6.533 1.00 98.31 117 PHE A N 1
ATOM 882 C CA . PHE A 1 117 ? 9.496 0.733 -5.960 1.00 98.31 117 PHE A CA 1
ATOM 883 C C . PHE A 1 117 ? 9.058 -0.725 -5.855 1.00 98.31 117 PHE A C 1
ATOM 885 O O . PHE A 1 117 ? 8.585 -1.134 -4.800 1.00 98.31 117 PHE A O 1
ATOM 892 N N . ARG A 1 118 ? 9.252 -1.519 -6.921 1.00 98.00 118 ARG A N 1
ATOM 893 C CA . ARG A 1 118 ? 8.929 -2.953 -6.930 1.00 98.00 118 ARG A CA 1
ATOM 894 C C . ARG A 1 118 ? 9.608 -3.701 -5.783 1.00 98.00 118 ARG A C 1
ATOM 896 O O . ARG A 1 118 ? 8.961 -4.518 -5.132 1.00 98.00 118 ARG A O 1
ATOM 903 N N . ASP A 1 119 ? 10.892 -3.452 -5.562 1.00 97.88 119 ASP A N 1
ATOM 904 C CA . ASP A 1 119 ? 11.660 -4.182 -4.556 1.00 97.88 119 ASP A CA 1
ATOM 905 C C . ASP A 1 119 ? 11.282 -3.738 -3.131 1.00 97.88 119 ASP A C 1
ATOM 907 O O . ASP A 1 119 ? 11.112 -4.581 -2.245 1.00 97.88 119 ASP A O 1
ATOM 911 N N . GLU A 1 120 ? 11.085 -2.433 -2.917 1.00 98.62 120 GLU A N 1
ATOM 912 C CA . GLU A 1 120 ? 10.659 -1.871 -1.627 1.00 98.62 120 GLU A CA 1
ATOM 913 C C . GLU A 1 120 ? 9.246 -2.344 -1.244 1.00 98.62 120 GLU A C 1
ATOM 915 O O . GLU A 1 120 ? 9.045 -2.860 -0.141 1.00 98.62 120 GLU A O 1
ATOM 920 N N . ILE A 1 121 ? 8.270 -2.250 -2.160 1.00 98.69 121 ILE A N 1
ATOM 921 C CA . ILE A 1 121 ? 6.890 -2.681 -1.885 1.00 98.69 121 ILE A CA 1
ATOM 922 C C . ILE A 1 121 ? 6.804 -4.197 -1.709 1.00 98.69 121 ILE A C 1
ATOM 924 O O . ILE A 1 121 ? 6.101 -4.666 -0.820 1.00 98.69 121 ILE A O 1
ATOM 928 N N . GLY A 1 122 ? 7.564 -4.977 -2.487 1.00 98.25 122 GLY A N 1
ATOM 929 C CA . GLY A 1 122 ? 7.618 -6.431 -2.342 1.00 98.25 122 GLY A CA 1
ATOM 930 C C . GLY A 1 122 ? 8.180 -6.855 -0.984 1.00 98.25 122 GLY A C 1
ATOM 931 O O . GLY A 1 122 ? 7.619 -7.731 -0.321 1.00 98.25 122 GLY A O 1
ATOM 932 N N . THR A 1 123 ? 9.249 -6.195 -0.530 1.00 98.44 123 THR A N 1
ATOM 933 C CA . THR A 1 123 ? 9.836 -6.427 0.799 1.00 98.44 123 THR A CA 1
ATOM 934 C C . THR A 1 123 ? 8.852 -6.051 1.906 1.00 98.44 123 THR A C 1
ATOM 936 O O . THR A 1 123 ? 8.638 -6.824 2.842 1.00 98.44 123 THR A O 1
ATOM 939 N N . LEU A 1 124 ? 8.198 -4.893 1.794 1.00 98.75 124 LEU A N 1
ATOM 940 C CA . LEU A 1 124 ? 7.202 -4.451 2.765 1.00 98.75 124 LEU A CA 1
ATOM 941 C C . LEU A 1 124 ? 5.986 -5.386 2.818 1.00 98.75 124 LEU A C 1
ATOM 943 O O . LEU A 1 124 ? 5.567 -5.767 3.910 1.00 98.75 124 LEU A O 1
ATOM 947 N N . ASN A 1 125 ? 5.462 -5.814 1.667 1.00 98.69 125 ASN A N 1
ATOM 948 C CA . ASN A 1 125 ? 4.341 -6.751 1.584 1.00 98.69 125 ASN A CA 1
ATOM 949 C C . ASN A 1 125 ? 4.660 -8.065 2.295 1.00 98.69 125 ASN A C 1
ATOM 951 O O . ASN A 1 125 ? 3.834 -8.553 3.060 1.00 98.69 125 ASN A O 1
ATOM 955 N N . GLN A 1 126 ? 5.869 -8.608 2.122 1.00 98.25 126 GLN A N 1
ATOM 956 C CA . GLN A 1 126 ? 6.296 -9.807 2.848 1.00 98.25 126 GLN A CA 1
ATOM 957 C C . GLN A 1 126 ? 6.328 -9.581 4.361 1.00 98.25 126 GLN A C 1
ATOM 959 O O . GLN A 1 126 ? 5.876 -10.437 5.119 1.00 98.25 126 GLN A O 1
ATOM 964 N N . ARG A 1 127 ? 6.845 -8.440 4.827 1.00 98.69 127 ARG A N 1
ATOM 965 C CA . ARG A 1 127 ? 6.917 -8.122 6.263 1.00 98.69 127 ARG A CA 1
ATOM 966 C C . ARG A 1 127 ? 5.533 -7.931 6.886 1.00 98.69 127 ARG A C 1
ATOM 968 O O . ARG A 1 127 ? 5.261 -8.467 7.961 1.00 98.69 127 ARG A O 1
ATOM 975 N N . LEU A 1 128 ? 4.650 -7.209 6.199 1.00 98.69 128 LEU A N 1
ATOM 976 C CA . LEU A 1 128 ? 3.260 -7.027 6.614 1.00 98.69 128 LEU A CA 1
ATOM 977 C C . LEU A 1 128 ? 2.511 -8.358 6.610 1.00 98.69 128 LEU A C 1
ATOM 979 O O . LEU A 1 128 ? 1.861 -8.683 7.601 1.00 98.69 128 LEU A O 1
ATOM 983 N N . ALA A 1 129 ? 2.664 -9.162 5.553 1.00 98.38 129 ALA A N 1
ATOM 984 C CA . ALA A 1 129 ? 2.073 -10.488 5.473 1.00 98.38 129 ALA A CA 1
ATOM 985 C C . ALA A 1 129 ? 2.546 -11.363 6.635 1.00 98.38 129 ALA A C 1
ATOM 987 O O . ALA A 1 129 ? 1.702 -11.932 7.305 1.00 98.38 129 ALA A O 1
ATOM 988 N N . HIS A 1 130 ? 3.844 -11.425 6.956 1.00 98.19 130 HIS A N 1
ATOM 989 C CA . HIS A 1 130 ? 4.333 -12.177 8.123 1.00 98.19 130 HIS A CA 1
ATOM 990 C C . HIS A 1 130 ? 3.700 -11.726 9.447 1.00 98.19 130 HIS A C 1
ATOM 992 O O . HIS A 1 130 ? 3.465 -12.569 10.306 1.00 98.19 130 HIS A O 1
ATOM 998 N N . THR A 1 131 ? 3.400 -10.434 9.585 1.00 98.25 131 THR A N 1
ATOM 999 C CA . THR A 1 131 ? 2.820 -9.845 10.802 1.00 98.25 131 THR A CA 1
ATOM 1000 C C . THR A 1 131 ? 1.310 -10.086 10.924 1.00 98.25 131 THR A C 1
ATOM 1002 O O . THR A 1 131 ? 0.807 -10.235 12.031 1.00 98.25 131 THR A O 1
ATOM 1005 N N . CYS A 1 132 ? 0.578 -10.116 9.808 1.00 98.25 132 CYS A N 1
ATOM 1006 C CA . CYS A 1 132 ? -0.877 -10.310 9.795 1.00 98.25 132 CYS A CA 1
ATOM 1007 C C . CYS A 1 132 ? -1.258 -11.784 9.982 1.00 98.25 132 CYS A C 1
ATOM 1009 O O . CYS A 1 132 ? -0.478 -12.663 9.633 1.00 98.25 132 CYS A O 1
ATOM 1011 N N . ASP A 1 133 ? -2.471 -12.079 10.446 1.00 98.31 133 ASP A N 1
ATOM 1012 C CA . ASP A 1 133 ? -2.943 -13.466 10.583 1.00 98.31 133 ASP A CA 1
ATOM 1013 C C . ASP A 1 133 ? -3.178 -14.143 9.220 1.00 98.31 133 ASP A C 1
ATOM 1015 O O . ASP A 1 133 ? -2.762 -15.278 8.999 1.00 98.31 133 ASP A O 1
ATOM 1019 N N . GLU A 1 134 ? -3.782 -13.416 8.277 1.00 98.50 134 GLU A N 1
ATOM 1020 C CA . GLU A 1 134 ? -4.157 -13.899 6.943 1.00 98.50 134 GLU A CA 1
ATOM 1021 C C . GLU A 1 134 ? -3.599 -12.971 5.855 1.00 98.50 134 GLU A C 1
ATOM 1023 O O . GLU A 1 134 ? -3.445 -11.765 6.066 1.00 98.50 134 GLU A O 1
ATOM 1028 N N . ALA A 1 135 ? -3.320 -13.523 4.672 1.00 98.56 135 ALA A N 1
ATOM 1029 C CA . ALA A 1 135 ? -2.949 -12.735 3.496 1.00 98.56 135 ALA A CA 1
ATOM 1030 C C . ALA A 1 135 ? -3.662 -13.256 2.246 1.00 98.56 135 ALA A C 1
ATOM 1032 O O . ALA A 1 135 ? -3.708 -14.463 2.002 1.00 98.56 135 ALA A O 1
ATOM 1033 N N . PHE A 1 136 ? -4.188 -12.340 1.433 1.00 98.56 136 PHE A N 1
ATOM 1034 C CA . PHE A 1 136 ? -4.948 -12.661 0.228 1.00 98.56 136 PHE A CA 1
ATOM 1035 C C . PHE A 1 136 ? -4.383 -11.925 -0.981 1.00 98.56 136 PHE A C 1
ATOM 1037 O O . PHE A 1 136 ? -4.149 -10.719 -0.927 1.00 98.56 136 PHE A O 1
ATOM 1044 N N . LEU A 1 137 ? -4.239 -12.643 -2.090 1.00 98.44 137 LEU A N 1
ATOM 1045 C CA . LEU A 1 137 ? -4.094 -12.052 -3.413 1.00 98.44 137 LEU A CA 1
ATOM 1046 C C . LEU A 1 137 ? -5.487 -11.937 -4.036 1.00 98.44 137 LEU A C 1
ATOM 1048 O O . LEU A 1 137 ? -6.212 -12.925 -4.088 1.00 98.44 137 LEU A O 1
ATOM 1052 N N . VAL A 1 138 ? -5.871 -10.760 -4.528 1.00 98.12 138 VAL A N 1
ATOM 1053 C CA . VAL A 1 138 ? -7.175 -10.565 -5.181 1.00 98.12 138 VAL A CA 1
ATOM 1054 C C . VAL A 1 138 ? -6.976 -10.392 -6.683 1.00 98.12 138 VAL A C 1
ATOM 1056 O O . VAL A 1 138 ? -6.365 -9.420 -7.121 1.00 98.12 138 VAL A O 1
ATOM 1059 N N . VAL A 1 139 ? -7.519 -11.315 -7.481 1.00 97.31 139 VAL A N 1
ATOM 1060 C CA . VAL A 1 139 ? -7.443 -11.296 -8.953 1.00 97.31 139 VAL A CA 1
ATOM 1061 C C . VAL A 1 139 ? -8.857 -11.290 -9.519 1.00 97.31 139 VAL A C 1
ATOM 1063 O O . VAL A 1 139 ? -9.667 -12.132 -9.153 1.00 97.31 139 VAL A O 1
ATOM 1066 N N . ALA A 1 140 ? -9.181 -10.331 -10.392 1.00 96.75 140 ALA A N 1
ATOM 1067 C CA . ALA A 1 140 ? -10.533 -10.162 -10.947 1.00 96.75 140 ALA A CA 1
ATOM 1068 C C . ALA A 1 140 ? -11.651 -10.075 -9.876 1.00 96.75 140 ALA A C 1
ATOM 1070 O O . ALA A 1 140 ? -12.780 -10.500 -10.105 1.00 96.75 140 ALA A O 1
ATOM 1071 N N . GLY A 1 141 ? -11.334 -9.538 -8.691 1.00 96.12 141 GLY A N 1
ATOM 1072 C CA . GLY A 1 141 ? -12.259 -9.472 -7.551 1.00 96.12 141 GLY A CA 1
ATOM 1073 C C . GLY A 1 141 ? -12.419 -10.786 -6.776 1.00 96.12 141 GLY A C 1
ATOM 1074 O O . GLY A 1 141 ? -13.208 -10.838 -5.837 1.00 96.12 141 GLY A O 1
ATOM 1075 N N . LEU A 1 142 ? -11.672 -11.833 -7.136 1.00 98.25 142 LEU A N 1
ATOM 1076 C CA . LEU A 1 142 ? -11.701 -13.140 -6.488 1.00 98.25 142 LEU A CA 1
ATOM 1077 C C . LEU A 1 142 ? -10.492 -13.298 -5.554 1.00 98.25 142 LEU A C 1
ATOM 1079 O O . LEU A 1 142 ? -9.355 -13.110 -5.997 1.00 98.25 142 LEU A O 1
ATOM 1083 N N . PRO A 1 143 ? -10.706 -13.634 -4.270 1.00 98.06 143 PRO A N 1
ATOM 1084 C CA . PRO A 1 143 ? -9.617 -13.820 -3.324 1.00 98.06 143 PRO A CA 1
ATOM 1085 C C . PRO A 1 143 ? -8.967 -15.202 -3.472 1.00 98.06 143 PRO A C 1
ATOM 1087 O O . PRO A 1 143 ? -9.643 -16.229 -3.490 1.00 98.06 143 PRO A O 1
ATOM 1090 N N . LEU A 1 144 ? -7.637 -15.221 -3.485 1.00 98.12 144 LEU A N 1
ATOM 1091 C CA . LEU A 1 144 ? -6.795 -16.395 -3.297 1.00 98.12 144 LEU A CA 1
ATOM 1092 C C . LEU A 1 144 ? -6.062 -16.250 -1.963 1.00 98.12 144 LEU A C 1
ATOM 1094 O O . LEU A 1 144 ? -5.270 -15.324 -1.778 1.00 98.12 144 LEU A O 1
ATOM 1098 N N . ARG A 1 145 ? -6.325 -17.162 -1.026 1.00 98.25 145 ARG A N 1
ATOM 1099 C CA . ARG A 1 145 ? -5.656 -17.176 0.278 1.00 98.25 145 ARG A CA 1
ATOM 1100 C C . ARG A 1 145 ? -4.207 -17.649 0.121 1.00 98.25 145 ARG A C 1
ATOM 1102 O O . ARG A 1 145 ? -3.974 -18.735 -0.401 1.00 98.25 145 ARG A O 1
ATOM 1109 N N . LEU A 1 146 ? -3.258 -16.833 0.573 1.00 97.94 146 LEU A N 1
ATOM 1110 C CA . LEU A 1 146 ? -1.820 -17.131 0.575 1.00 97.94 146 LEU A CA 1
ATOM 1111 C C . LEU A 1 146 ? -1.381 -17.776 1.896 1.00 97.94 146 LEU A C 1
ATOM 1113 O O . LEU A 1 146 ? -0.511 -18.643 1.892 1.00 97.94 146 LEU A O 1
ATOM 1117 N N . LYS A 1 147 ? -1.996 -17.355 3.008 1.00 96.88 147 LYS A N 1
ATOM 1118 C CA . LYS A 1 147 ? -1.890 -17.965 4.338 1.00 96.88 147 LYS A CA 1
ATOM 1119 C C . LYS A 1 147 ? -3.146 -17.699 5.161 1.00 96.88 147 LYS A C 1
ATOM 1121 O O . LYS A 1 147 ? -3.841 -16.704 4.863 1.00 96.88 147 LYS A O 1
#

Secondary structure (DSSP, 8-state):
-EEEE-----TT-HHHHHHHHHHHHTS-TTSEEEE-S-HHHHHHSSPPSS-EEEE-HHHHHHHHHHHTT-TTSPTTTTHHHHHHHHHHHHT--S-EEEE-----SSPPPSSHHHHHHHHHHHHHHHHHHHHSS--EEEETTEEEE--

InterPro domains:
  IPR003203 Bifunctional adenosylcobalamin biosynthesis protein CobU/CobP [PF02283] (2-146)
  IPR003203 Bifunctional adenosylcobalamin biosynthesis protein CobU/CobP [PIRSF006135] (2-147)
  IPR003203 Bifunctional adenosylcobalamin biosynthesis protein CobU/CobP [PTHR34848] (2-147)
  IPR003203 Bifunctional adenosylcobalamin biosynthesis protein CobU/CobP [cd00544] (3-144)
  IPR027417 P-loop containing nucleoside triphosphate hydrolase [G3DSA:3.40.50.300] (1-147)
  IPR027417 P-loop containing nucleoside triphosphate hydrolase [SSF52540] (2-147)

Radius of gyration: 15.43 Å; Cα contacts (8 Å, |Δi|>4): 186; chains: 1; bounding box: 41×37×38 Å

Organism: Nocardia brasiliensis (strain ATCC 700358 / HUJEG-1) (NCBI:txid1133849)

Sequence (147 aa):
MRYLATSVPDPADLDFAERIAKHRDRRPGSWTVVESADPATVLRGPAFDGATLVDDIGTWLTARIDARDAWESPRGTVTPDTDALVAAVAAYPRRLIIVTPEVGMGVVPATRSGRLFRDEIGTLNQRLAHTCDEAFLVVAGLPLRLK

Mean predicted aligned error: 3.21 Å